Protein AF-A0A0C9ZPN3-F1 (afdb_monomer_lite)

Sequence (115 aa):
YCKWTVANGFMSMLPNDLKWQCTEARSSLGRQLSLEGHLVEKGQVVQYSESSFCEAAILWLIKTDQPIHALQHPAFQKMVEIGSSTRNGIKIPSRGQMWQAIIDIFKTSLLNLCK

Organism: NCBI:txid765257

Secondary structure (DSSP, 8-state):
-HHHHHHTTPPP--HHHHHHHHHHHTTT---PPPGGGT-----------HHHHHHHHHHHHHHHT--GGGGG-HHHHHHHHHHHT-TT---PPPHHHHHHHHHHHHHHHHHHHT-

Foldseek 3Di:
DVVVCVVVVHDDPDPVSVVVVCVVVVVPDPDDPDPVVPDDPQPDDPDDDPVVVVVVVVVVCVVVVHDPCVCVDVVNVVVVVVQVPDPNGDDDDDPVVVVVVVVVVVVVVVVVVVD

Structure (mmCIF, N/CA/C/O backbone):
data_AF-A0A0C9ZPN3-F1
#
_entry.id   AF-A0A0C9ZPN3-F1
#
loop_
_atom_site.group_PDB
_atom_site.id
_atom_site.type_symbol
_atom_site.label_atom_id
_atom_site.label_alt_id
_atom_site.label_comp_id
_atom_site.label_asym_id
_atom_site.label_entity_id
_atom_site.label_seq_id
_atom_site.pdbx_PDB_ins_code
_atom_site.Cartn_x
_atom_site.Cartn_y
_atom_site.Cartn_z
_atom_site.occupancy
_atom_site.B_iso_or_equiv
_atom_site.auth_seq_id
_atom_site.auth_comp_id
_atom_site.auth_asym_id
_atom_site.auth_atom_id
_atom_site.pdbx_PDB_model_num
ATOM 1 N N . TYR A 1 1 ? 56.842 13.968 7.072 1.00 73.38 1 TYR A N 1
ATOM 2 C CA . TYR A 1 1 ? 55.897 13.044 6.421 1.00 73.38 1 TYR A CA 1
ATOM 3 C C . TYR A 1 1 ? 56.609 11.831 5.818 1.00 73.38 1 TYR A C 1
ATOM 5 O O . TYR A 1 1 ? 56.539 10.787 6.442 1.00 73.38 1 TYR A O 1
ATOM 13 N N . CYS A 1 2 ? 57.393 11.941 4.735 1.00 75.62 2 CYS A N 1
ATOM 14 C CA . CYS A 1 2 ? 58.024 10.765 4.093 1.00 75.62 2 CYS A CA 1
ATOM 15 C C . CYS A 1 2 ? 58.958 9.954 5.019 1.00 75.62 2 CYS A C 1
ATOM 17 O O . CYS A 1 2 ? 58.971 8.731 4.989 1.00 75.62 2 CYS A O 1
ATOM 19 N N . LYS A 1 3 ? 59.700 10.621 5.917 1.00 82.50 3 LYS A N 1
ATOM 20 C CA . LYS A 1 3 ? 60.519 9.935 6.938 1.00 82.50 3 LYS A CA 1
ATOM 21 C C . LYS A 1 3 ? 59.677 9.125 7.936 1.00 82.50 3 LYS A C 1
ATOM 23 O O . LYS A 1 3 ? 60.127 8.103 8.432 1.00 82.50 3 LYS A O 1
ATOM 28 N N . TRP A 1 4 ? 58.459 9.583 8.220 1.00 87.38 4 TRP A N 1
ATOM 29 C CA . TRP A 1 4 ? 57.534 8.915 9.133 1.00 87.38 4 TRP A CA 1
ATOM 30 C C . TRP A 1 4 ? 56.859 7.718 8.462 1.00 87.38 4 TRP A C 1
ATOM 32 O O . TRP A 1 4 ? 56.746 6.670 9.085 1.00 87.38 4 TRP A O 1
ATOM 42 N N . THR A 1 5 ? 56.468 7.835 7.189 1.00 85.00 5 THR A N 1
ATOM 43 C CA . THR A 1 5 ? 55.835 6.726 6.459 1.00 85.00 5 THR A CA 1
ATOM 44 C C . THR A 1 5 ? 56.794 5.544 6.323 1.00 85.00 5 THR A C 1
ATOM 46 O O . THR A 1 5 ? 56.415 4.429 6.656 1.00 85.00 5 THR A O 1
ATOM 49 N N . VAL A 1 6 ? 58.068 5.795 5.993 1.00 83.62 6 VAL A N 1
ATOM 50 C CA . VAL A 1 6 ? 59.115 4.755 5.947 1.00 83.62 6 VAL A CA 1
ATOM 51 C C . VAL A 1 6 ? 59.339 4.106 7.314 1.00 83.62 6 VAL A C 1
ATOM 53 O O . VAL A 1 6 ? 59.367 2.883 7.411 1.00 83.62 6 VAL A O 1
ATOM 56 N N . ALA A 1 7 ? 59.440 4.905 8.380 1.00 87.19 7 ALA A N 1
ATOM 57 C CA . ALA A 1 7 ? 59.649 4.388 9.734 1.00 87.19 7 ALA A CA 1
ATOM 58 C C . ALA A 1 7 ? 58.486 3.518 10.244 1.00 87.19 7 ALA A C 1
ATOM 60 O O . ALA A 1 7 ? 58.690 2.678 11.113 1.00 87.19 7 ALA A O 1
ATOM 61 N N . ASN A 1 8 ? 57.279 3.711 9.706 1.00 87.50 8 ASN A N 1
ATOM 62 C CA . ASN A 1 8 ? 56.078 2.985 10.113 1.00 87.50 8 ASN A CA 1
ATOM 63 C C . ASN A 1 8 ? 55.617 1.956 9.061 1.00 87.50 8 ASN A C 1
ATOM 65 O O . ASN A 1 8 ? 54.524 1.413 9.182 1.00 87.50 8 ASN A O 1
ATOM 69 N N . GLY A 1 9 ? 56.416 1.695 8.019 1.00 80.50 9 GLY A N 1
ATOM 70 C CA . GLY A 1 9 ? 56.077 0.731 6.965 1.00 80.50 9 GLY A CA 1
ATOM 71 C C . GLY A 1 9 ? 54.904 1.145 6.067 1.00 80.50 9 GLY A C 1
ATOM 72 O O . GLY A 1 9 ? 54.349 0.311 5.357 1.00 80.50 9 GLY A O 1
ATOM 73 N N . PHE A 1 10 ? 54.516 2.422 6.079 1.00 78.19 10 PHE A N 1
ATOM 74 C CA . PHE A 1 10 ? 53.457 2.949 5.225 1.00 78.19 10 PHE A CA 1
ATOM 75 C C . PHE A 1 10 ? 54.009 3.440 3.887 1.00 78.19 10 PHE A C 1
ATOM 77 O O . PHE A 1 10 ? 55.055 4.087 3.798 1.00 78.19 10 PHE A O 1
ATOM 84 N N . MET A 1 11 ? 53.240 3.186 2.834 1.00 77.38 11 MET A N 1
ATOM 85 C CA . MET A 1 11 ? 53.503 3.675 1.486 1.00 77.38 11 MET A CA 1
ATOM 86 C C . MET A 1 11 ? 53.133 5.162 1.388 1.00 77.38 11 MET A C 1
ATOM 88 O O . MET A 1 11 ? 52.054 5.571 1.820 1.00 77.38 11 MET A O 1
ATOM 92 N N . SER A 1 12 ? 54.033 5.989 0.847 1.00 77.56 12 SER A N 1
ATOM 93 C CA . SER A 1 12 ? 53.771 7.422 0.665 1.00 77.56 12 SER A CA 1
ATOM 94 C C . SER A 1 12 ? 52.706 7.631 -0.413 1.00 77.56 12 SER A C 1
ATOM 96 O O . SER A 1 12 ? 52.920 7.278 -1.569 1.00 77.56 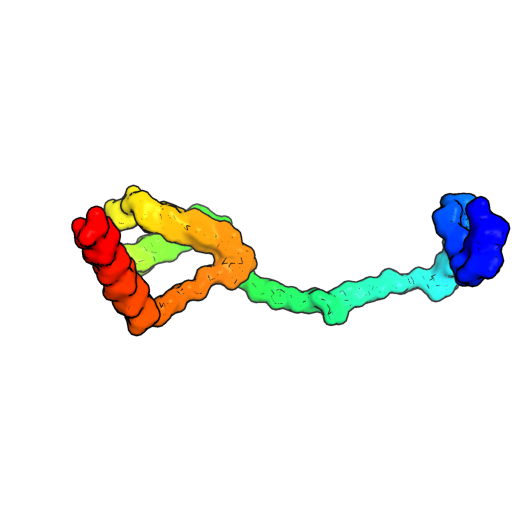12 SER A O 1
ATOM 98 N N . MET A 1 13 ? 51.570 8.229 -0.045 1.00 80.56 13 MET A N 1
ATOM 99 C CA . MET A 1 13 ? 50.490 8.581 -0.980 1.00 80.56 13 MET A CA 1
ATOM 100 C C . MET A 1 13 ? 50.582 10.034 -1.467 1.00 80.56 13 MET A C 1
ATOM 102 O O . MET A 1 13 ? 49.583 10.629 -1.870 1.00 80.56 13 MET A O 1
ATOM 106 N N . LEU A 1 14 ? 51.765 10.651 -1.408 1.00 80.56 14 LEU A N 1
ATOM 107 C CA . LEU A 1 14 ? 51.930 12.000 -1.936 1.00 80.56 14 LEU A CA 1
ATOM 108 C C . LEU A 1 14 ? 51.870 11.988 -3.470 1.00 80.56 14 LEU A C 1
ATOM 110 O O . LEU A 1 14 ? 52.417 11.077 -4.093 1.00 80.56 14 LEU A O 1
ATOM 114 N N . PRO A 1 15 ? 51.280 13.017 -4.107 1.00 71.31 15 PRO A N 1
ATOM 115 C CA . PRO A 1 15 ? 51.091 13.053 -5.558 1.00 71.31 15 PRO A CA 1
ATOM 116 C C . PRO A 1 15 ? 52.378 12.871 -6.375 1.00 71.31 15 PRO A C 1
ATOM 118 O O . PRO A 1 15 ? 52.328 12.339 -7.480 1.00 71.31 15 PRO A O 1
ATOM 121 N N . ASN A 1 16 ? 53.526 13.307 -5.848 1.00 73.31 16 ASN A N 1
ATOM 122 C CA . ASN A 1 16 ? 54.820 13.133 -6.513 1.00 73.31 16 ASN A CA 1
ATOM 123 C C . ASN A 1 16 ? 55.337 11.690 -6.427 1.00 73.31 16 ASN A C 1
ATOM 125 O O . ASN A 1 16 ? 55.877 11.195 -7.412 1.00 73.31 16 ASN A O 1
ATOM 129 N N . ASP A 1 17 ? 55.110 11.003 -5.308 1.00 68.81 17 ASP A N 1
ATOM 130 C CA . ASP A 1 17 ? 55.554 9.619 -5.092 1.00 68.81 17 ASP A CA 1
ATOM 131 C C . ASP A 1 17 ? 54.619 8.625 -5.812 1.00 68.81 17 ASP A C 1
ATOM 133 O O . ASP A 1 17 ? 55.064 7.642 -6.406 1.00 68.81 17 ASP A O 1
ATOM 137 N N . LEU A 1 18 ? 53.321 8.953 -5.870 1.00 67.56 18 LEU A N 1
ATOM 138 C CA . LEU A 1 18 ? 52.299 8.227 -6.631 1.00 67.56 18 LEU A CA 1
ATOM 139 C C . LEU A 1 18 ? 52.561 8.232 -8.141 1.00 67.56 18 LEU A C 1
ATOM 141 O O . LEU A 1 18 ? 52.241 7.251 -8.808 1.00 67.56 18 LEU A O 1
ATOM 145 N N . LYS A 1 19 ? 53.126 9.312 -8.702 1.00 62.03 19 LYS A N 1
ATOM 146 C CA . LYS A 1 19 ? 53.421 9.397 -10.145 1.00 62.03 19 LYS A CA 1
ATOM 147 C C . LYS A 1 19 ? 54.462 8.367 -10.577 1.00 62.03 19 LYS A C 1
ATOM 149 O O . LYS A 1 19 ? 54.230 7.704 -11.582 1.00 62.03 19 LYS A O 1
ATOM 154 N N . TRP A 1 20 ? 55.534 8.197 -9.799 1.00 56.44 20 TRP A N 1
ATOM 155 C CA . TRP A 1 20 ? 56.587 7.207 -10.060 1.00 56.44 20 TRP A CA 1
ATOM 156 C C . TRP A 1 20 ? 56.050 5.773 -10.006 1.00 56.44 20 TRP A C 1
ATOM 158 O O . TRP A 1 20 ? 56.300 4.981 -10.913 1.00 56.44 20 TRP A O 1
ATOM 168 N N . GLN A 1 21 ? 55.210 5.469 -9.016 1.00 58.34 21 GLN A N 1
ATOM 169 C CA . GLN A 1 21 ? 54.602 4.143 -8.873 1.00 58.34 21 GLN A CA 1
ATOM 170 C C . GLN A 1 21 ? 53.473 3.876 -9.876 1.00 58.34 21 GLN A C 1
ATOM 172 O O . GLN A 1 21 ? 53.287 2.738 -10.297 1.00 58.34 21 GLN A O 1
ATOM 177 N N . CYS A 1 22 ? 52.738 4.901 -10.317 1.00 57.12 22 CYS A N 1
ATOM 178 C CA . CYS A 1 22 ? 51.743 4.763 -11.383 1.00 57.12 22 CYS A CA 1
ATOM 179 C C . CYS A 1 22 ? 52.384 4.370 -12.715 1.00 57.12 22 CYS A C 1
ATOM 181 O O . CYS A 1 22 ? 51.795 3.583 -13.447 1.00 57.12 22 CYS A O 1
ATOM 183 N N . THR A 1 23 ? 53.567 4.889 -13.051 1.00 55.47 23 THR A N 1
ATOM 184 C CA . THR A 1 23 ? 54.288 4.482 -14.269 1.00 55.47 23 THR A CA 1
ATOM 185 C C . THR A 1 23 ? 54.721 3.016 -14.236 1.00 55.47 23 THR A C 1
ATOM 187 O O . THR A 1 23 ? 54.658 2.346 -15.263 1.00 55.47 23 THR A O 1
ATOM 190 N N . GLU A 1 24 ? 55.074 2.495 -13.063 1.00 54.66 24 GLU A N 1
ATOM 191 C CA . GLU A 1 24 ? 55.523 1.109 -12.887 1.00 54.66 24 GLU A CA 1
ATOM 192 C C . GLU A 1 24 ? 54.340 0.125 -12.795 1.00 54.66 24 GLU A C 1
ATOM 194 O O . GLU A 1 24 ? 54.318 -0.895 -13.481 1.00 54.66 24 GLU A O 1
ATOM 199 N N . ALA A 1 25 ? 53.283 0.481 -12.055 1.00 52.12 25 ALA A N 1
ATOM 200 C CA . ALA A 1 25 ? 52.076 -0.336 -11.898 1.00 52.12 25 ALA A CA 1
ATOM 201 C C . ALA A 1 25 ? 51.142 -0.324 -13.126 1.00 52.12 25 ALA A C 1
ATOM 203 O O . ALA A 1 25 ? 50.389 -1.278 -13.337 1.00 52.12 25 ALA A O 1
ATOM 204 N N . ARG A 1 26 ? 51.184 0.720 -13.972 1.00 52.41 26 ARG A N 1
ATOM 205 C CA . ARG A 1 26 ? 50.413 0.761 -15.234 1.00 52.41 26 ARG A CA 1
ATOM 206 C C . ARG A 1 26 ? 50.852 -0.303 -16.240 1.00 52.41 26 ARG A C 1
ATOM 208 O O . ARG A 1 26 ? 50.040 -0.674 -17.081 1.00 52.41 26 ARG A O 1
ATOM 215 N N . SER A 1 27 ? 52.076 -0.822 -16.134 1.00 54.06 27 SER A N 1
ATOM 216 C CA . SER A 1 27 ? 52.558 -1.903 -17.004 1.00 54.06 27 SER A CA 1
ATOM 217 C C . SER A 1 27 ? 52.029 -3.288 -16.603 1.00 54.06 27 SER A C 1
ATOM 219 O O . SER A 1 27 ? 52.067 -4.204 -17.419 1.00 54.06 27 SER A O 1
ATOM 221 N N . SER A 1 28 ? 51.495 -3.458 -15.385 1.00 53.81 28 SER A N 1
ATOM 222 C CA . SER A 1 28 ? 51.079 -4.767 -14.854 1.00 53.81 28 SER A CA 1
ATOM 223 C C . SER A 1 28 ? 49.609 -4.873 -14.429 1.00 53.81 28 SER A C 1
ATOM 225 O O . SER A 1 28 ? 49.201 -5.936 -13.968 1.00 53.81 28 SER A O 1
ATOM 227 N N . LEU A 1 29 ? 48.787 -3.825 -14.571 1.00 50.09 29 LEU A N 1
ATOM 228 C CA . LEU A 1 29 ? 47.402 -3.851 -14.074 1.00 50.09 29 LEU A CA 1
ATOM 229 C C . LEU A 1 29 ? 46.378 -3.258 -15.056 1.00 50.09 29 LEU A C 1
ATOM 231 O O . LEU A 1 29 ? 45.636 -2.329 -14.750 1.00 50.09 29 LEU A O 1
ATOM 235 N N . GLY A 1 30 ? 46.288 -3.842 -16.250 1.00 52.62 30 GLY A N 1
ATOM 236 C CA . GLY A 1 30 ? 45.226 -3.569 -17.225 1.00 52.62 30 GLY A CA 1
ATOM 237 C C . GLY A 1 30 ? 43.875 -4.211 -16.881 1.00 52.62 30 GLY A C 1
ATOM 238 O O . GLY A 1 30 ? 43.201 -4.715 -17.774 1.00 52.62 30 GLY A O 1
ATOM 239 N N . ARG A 1 31 ? 43.477 -4.270 -15.604 1.00 58.12 31 ARG A N 1
ATOM 240 C CA . ARG A 1 31 ? 42.181 -4.847 -15.227 1.00 58.12 31 ARG A CA 1
ATOM 241 C C . ARG A 1 31 ? 41.640 -4.203 -13.957 1.00 58.12 31 ARG A C 1
ATOM 243 O O . ARG A 1 31 ? 42.060 -4.520 -12.849 1.00 58.12 31 ARG A O 1
ATOM 250 N N . GLN A 1 32 ? 40.688 -3.293 -14.134 1.00 61.78 32 GLN A N 1
ATOM 251 C CA . GLN A 1 32 ? 39.824 -2.835 -13.053 1.00 61.78 32 GLN A CA 1
ATOM 252 C C . GLN A 1 32 ? 39.147 -4.069 -12.428 1.00 61.78 32 GLN A C 1
ATOM 254 O O . GLN A 1 32 ? 38.673 -4.947 -13.156 1.00 61.78 32 GLN A O 1
ATOM 259 N N . LEU A 1 33 ? 39.148 -4.181 -11.096 1.00 60.59 33 LEU A N 1
ATOM 260 C CA . LEU A 1 33 ? 38.453 -5.269 -10.407 1.00 60.59 33 LEU A CA 1
ATOM 261 C C . LEU A 1 33 ? 36.959 -5.172 -10.738 1.00 60.59 33 LEU A C 1
ATOM 263 O O . LEU A 1 33 ? 36.334 -4.131 -10.542 1.00 60.59 33 LEU A O 1
ATOM 267 N N . SER A 1 34 ? 36.423 -6.246 -11.313 1.00 63.91 34 SER A N 1
ATOM 268 C CA . SER A 1 34 ? 35.026 -6.324 -11.724 1.00 63.91 34 SER A CA 1
ATOM 269 C C . SER A 1 34 ? 34.128 -6.276 -10.487 1.00 63.91 34 SER A C 1
ATOM 271 O O . SER A 1 34 ? 34.308 -7.051 -9.549 1.00 63.91 34 SER A O 1
ATOM 273 N N . LEU A 1 35 ? 33.164 -5.355 -10.495 1.00 66.75 35 LEU A N 1
ATOM 274 C CA . LEU A 1 35 ? 32.176 -5.171 -9.428 1.00 66.75 35 LEU A CA 1
ATOM 275 C C . LEU A 1 35 ? 31.114 -6.286 -9.382 1.00 66.75 35 LEU A C 1
ATOM 277 O O . LEU A 1 35 ? 30.244 -6.258 -8.514 1.00 66.75 35 LEU A O 1
ATOM 281 N N . GLU A 1 36 ? 31.202 -7.280 -10.269 1.00 62.25 36 GLU A N 1
ATOM 282 C CA . GLU A 1 36 ? 30.162 -8.297 -10.457 1.00 62.25 36 GLU A CA 1
ATOM 283 C C . GLU A 1 36 ? 29.968 -9.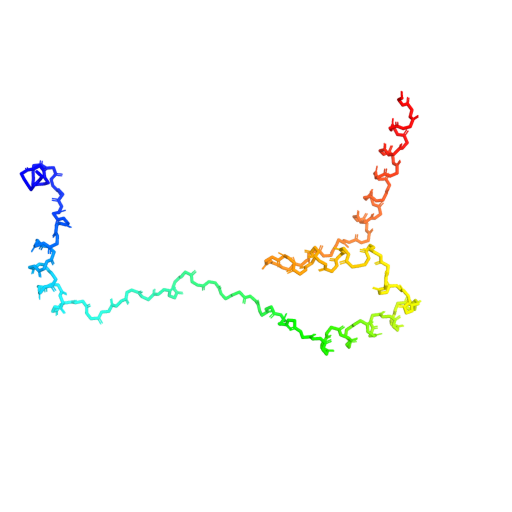245 -9.269 1.00 62.25 36 GLU A C 1
ATOM 285 O O . GLU A 1 36 ? 28.917 -9.857 -9.135 1.00 62.25 36 GLU A O 1
ATOM 290 N N . GLY A 1 37 ? 30.928 -9.332 -8.343 1.00 65.38 37 GLY A N 1
ATOM 291 C CA . GLY A 1 37 ? 30.766 -10.136 -7.124 1.00 65.38 37 GLY A CA 1
ATOM 292 C C . GLY A 1 37 ? 29.846 -9.517 -6.061 1.00 65.38 37 GLY A C 1
ATOM 293 O O . GLY A 1 37 ? 29.455 -10.206 -5.122 1.00 65.38 37 GLY A O 1
ATOM 294 N N . HIS A 1 38 ? 29.515 -8.224 -6.177 1.00 62.91 38 HIS A N 1
ATOM 295 C CA . HIS A 1 38 ? 28.775 -7.469 -5.154 1.00 62.91 38 HIS A CA 1
ATOM 296 C C . HIS A 1 38 ? 27.454 -6.865 -5.648 1.00 62.91 38 HIS A C 1
ATOM 298 O O . HIS A 1 38 ? 26.726 -6.259 -4.857 1.00 62.91 38 HIS A O 1
ATOM 304 N N . LEU A 1 39 ? 27.127 -7.014 -6.932 1.00 68.56 39 LEU A N 1
ATOM 305 C CA . LEU A 1 39 ? 25.869 -6.537 -7.493 1.00 68.56 39 LEU A CA 1
ATOM 306 C C . LEU A 1 39 ? 24.802 -7.623 -7.335 1.00 68.56 39 LEU A C 1
ATOM 308 O O . LEU A 1 39 ? 24.802 -8.631 -8.029 1.00 68.56 39 LEU A O 1
ATOM 312 N N . VAL A 1 40 ? 23.877 -7.414 -6.399 1.00 73.06 40 VAL A N 1
ATOM 313 C CA . VAL A 1 40 ? 22.628 -8.181 -6.363 1.00 73.06 40 VAL A CA 1
ATOM 314 C C . VAL A 1 40 ? 21.675 -7.531 -7.358 1.00 73.06 40 VAL A C 1
ATOM 316 O O . VAL A 1 40 ? 21.379 -6.340 -7.224 1.00 73.06 40 VAL A O 1
ATOM 319 N N . GLU A 1 41 ? 21.185 -8.296 -8.335 1.00 64.44 41 GLU A N 1
ATOM 320 C CA . GLU A 1 41 ? 20.117 -7.843 -9.227 1.00 64.44 41 GLU A CA 1
ATOM 321 C C . GLU A 1 41 ? 18.923 -7.381 -8.388 1.00 64.44 41 GLU A C 1
ATOM 323 O O . GLU A 1 41 ? 18.257 -8.156 -7.695 1.00 64.44 41 GLU A O 1
ATOM 328 N N . LYS A 1 42 ? 18.664 -6.074 -8.404 1.00 63.78 42 LYS A N 1
ATOM 329 C CA . LYS A 1 42 ? 17.485 -5.522 -7.755 1.00 63.78 42 LYS A CA 1
ATOM 330 C C . LYS A 1 42 ? 16.301 -5.828 -8.667 1.00 63.78 42 LYS A C 1
ATOM 332 O O . LYS A 1 42 ? 16.297 -5.389 -9.814 1.00 63.78 42 LYS A O 1
ATOM 337 N N . GLY A 1 43 ? 15.323 -6.583 -8.159 1.00 60.31 43 GLY A N 1
ATOM 338 C CA . GLY A 1 43 ? 14.117 -6.942 -8.909 1.00 60.31 43 GLY A CA 1
ATOM 339 C C . GLY A 1 43 ? 13.508 -5.727 -9.614 1.00 60.31 43 GLY A C 1
ATOM 340 O O . GLY A 1 43 ? 13.514 -4.624 -9.059 1.00 60.31 43 GLY A O 1
ATOM 341 N N . GLN A 1 44 ? 13.031 -5.935 -10.844 1.00 59.19 44 GLN A N 1
ATOM 342 C CA . GLN A 1 44 ? 12.445 -4.901 -11.695 1.00 59.19 44 GLN A CA 1
ATOM 343 C C . GLN A 1 44 ? 11.402 -4.092 -10.914 1.00 59.19 44 GLN A C 1
ATOM 345 O O . GLN A 1 44 ? 10.309 -4.568 -10.608 1.00 59.19 44 GLN A O 1
ATOM 350 N N . VAL A 1 45 ? 11.751 -2.852 -10.577 1.00 62.91 45 VAL A N 1
ATOM 351 C CA . VAL A 1 45 ? 10.785 -1.875 -10.085 1.00 62.91 45 VAL A CA 1
ATOM 352 C C . VAL A 1 45 ? 10.021 -1.411 -11.315 1.00 62.91 45 VAL A C 1
ATOM 354 O O . VAL A 1 45 ? 10.622 -0.828 -12.218 1.00 62.91 45 VAL A O 1
ATOM 357 N N . VAL A 1 46 ? 8.720 -1.700 -11.377 1.00 68.38 46 VAL A N 1
ATOM 358 C CA . VAL A 1 46 ? 7.849 -1.136 -12.414 1.00 68.38 46 VAL A CA 1
ATOM 359 C C . VAL A 1 46 ? 7.995 0.379 -12.341 1.00 68.38 46 VAL A C 1
ATOM 361 O O . VAL A 1 46 ? 7.685 0.988 -11.317 1.00 68.38 46 VAL A O 1
ATOM 364 N N . GLN A 1 47 ? 8.541 0.978 -13.399 1.00 77.06 47 GLN A N 1
ATOM 365 C CA . GLN A 1 47 ? 8.674 2.425 -13.469 1.00 77.06 47 GLN A CA 1
ATOM 366 C C . GLN A 1 47 ? 7.279 3.044 -13.494 1.00 77.06 47 GLN A C 1
ATOM 368 O O . GLN A 1 47 ? 6.386 2.579 -14.205 1.00 77.06 47 GLN A O 1
ATOM 373 N N . TYR A 1 48 ? 7.089 4.080 -12.683 1.00 82.31 48 TYR A N 1
ATOM 374 C CA . TYR A 1 48 ? 5.843 4.826 -12.671 1.00 82.31 48 TYR A CA 1
ATOM 375 C C . TYR A 1 48 ? 5.623 5.493 -14.033 1.00 82.31 48 TYR A C 1
ATOM 377 O O . TYR A 1 48 ? 6.508 6.175 -14.549 1.00 82.31 48 TYR A O 1
ATOM 385 N N . SER A 1 49 ? 4.424 5.326 -14.580 1.00 88.44 49 SER A N 1
ATOM 386 C CA . SER A 1 49 ? 3.906 6.137 -15.676 1.00 88.44 49 SER A CA 1
ATOM 387 C C . SER A 1 49 ? 2.452 6.479 -15.369 1.00 88.44 49 SER A C 1
ATOM 389 O O . SER A 1 49 ? 1.749 5.678 -14.750 1.00 88.44 49 SER A O 1
ATOM 391 N N . GLU A 1 50 ? 1.991 7.656 -15.787 1.00 90.69 50 GLU A N 1
ATOM 392 C CA . GLU A 1 50 ? 0.604 8.071 -15.542 1.00 90.69 50 GLU A CA 1
ATOM 393 C C . GLU A 1 50 ? -0.397 7.097 -16.176 1.00 90.69 50 GLU A C 1
ATOM 395 O O . GLU A 1 50 ? -1.395 6.744 -15.554 1.00 90.69 50 GLU A O 1
ATOM 400 N N . SER A 1 51 ? -0.100 6.589 -17.377 1.00 92.00 51 SER A N 1
ATOM 401 C CA . SER A 1 51 ? -0.949 5.618 -18.073 1.00 92.00 51 SER A CA 1
ATOM 402 C C . SER A 1 51 ? -1.038 4.284 -17.330 1.00 92.00 51 SER A C 1
ATOM 404 O O . SER A 1 51 ? -2.145 3.795 -17.108 1.00 92.00 51 SER A O 1
ATOM 406 N N . SER A 1 52 ? 0.095 3.724 -16.888 1.00 90.88 52 SER A N 1
ATOM 407 C CA . SER A 1 52 ? 0.104 2.457 -16.141 1.00 90.88 52 SER A CA 1
ATOM 408 C C . SER A 1 52 ? -0.578 2.579 -14.779 1.00 90.88 52 SER A C 1
ATOM 410 O O . SER A 1 52 ? -1.267 1.654 -14.348 1.00 90.88 52 SER A O 1
ATOM 41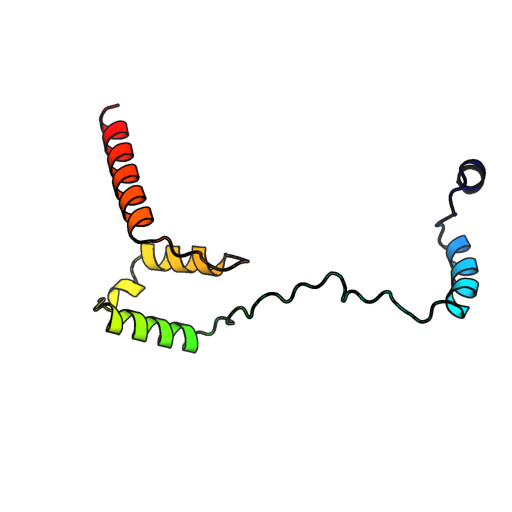2 N N . PHE A 1 53 ? -0.436 3.727 -14.110 1.00 91.00 53 PHE A N 1
ATOM 413 C CA . PHE A 1 53 ? -1.141 3.996 -12.861 1.00 91.00 53 PHE A CA 1
ATOM 414 C C . PHE A 1 53 ? -2.654 4.108 -13.075 1.00 91.00 53 PHE A C 1
ATOM 416 O O . PHE A 1 53 ? -3.417 3.474 -12.349 1.00 91.00 53 PHE A O 1
ATOM 423 N N . CYS A 1 54 ? -3.092 4.865 -14.086 1.00 94.00 54 CYS A N 1
ATOM 424 C CA . CYS A 1 54 ? -4.507 5.010 -14.423 1.00 94.00 54 CYS A CA 1
ATOM 425 C C . CYS A 1 54 ? -5.160 3.663 -14.753 1.00 94.00 54 CYS A C 1
ATOM 427 O O . CYS A 1 54 ? -6.232 3.362 -14.231 1.00 94.00 54 CYS A O 1
ATOM 429 N N . GLU A 1 55 ? -4.510 2.824 -15.561 1.00 95.06 55 GLU A N 1
ATOM 430 C CA . GLU A 1 55 ? -5.021 1.493 -15.901 1.00 95.06 55 GLU A CA 1
ATOM 431 C C . GLU A 1 55 ? -5.154 0.600 -14.657 1.00 95.06 55 GLU A C 1
ATOM 433 O O . GLU A 1 55 ? -6.212 0.011 -14.415 1.00 95.06 55 GLU A O 1
ATOM 438 N N . ALA A 1 56 ? -4.116 0.553 -13.816 1.00 93.50 56 ALA A N 1
ATOM 439 C CA . ALA A 1 56 ? -4.143 -0.202 -12.568 1.00 93.50 56 ALA A CA 1
ATOM 440 C C . ALA A 1 56 ? -5.233 0.300 -11.604 1.00 93.50 56 ALA A C 1
ATOM 442 O O . ALA A 1 56 ? -5.922 -0.512 -10.980 1.00 93.50 56 ALA A O 1
ATOM 443 N N . ALA A 1 57 ? -5.424 1.618 -11.504 1.00 94.38 57 ALA A N 1
ATOM 444 C CA . ALA A 1 57 ? -6.459 2.225 -10.675 1.00 94.38 57 ALA A CA 1
ATOM 445 C C . ALA A 1 57 ? -7.869 1.874 -11.174 1.00 94.38 57 ALA A C 1
ATOM 447 O O . ALA A 1 57 ? -8.711 1.476 -10.372 1.00 94.38 57 ALA A O 1
ATOM 448 N N . ILE A 1 58 ? -8.118 1.941 -12.488 1.00 95.50 58 ILE A N 1
ATOM 449 C CA . ILE A 1 58 ? -9.402 1.550 -13.092 1.00 95.50 58 ILE A CA 1
ATOM 450 C C . ILE A 1 58 ? -9.706 0.077 -12.799 1.00 95.50 58 ILE A C 1
ATOM 452 O O . ILE A 1 58 ? -10.800 -0.254 -12.337 1.00 95.50 58 ILE A O 1
ATOM 456 N N . LEU A 1 59 ? -8.733 -0.814 -13.014 1.00 96.69 59 LEU A N 1
ATOM 457 C CA . LEU A 1 59 ? -8.895 -2.242 -12.734 1.00 96.69 59 LEU A CA 1
ATOM 458 C C . LEU A 1 59 ? -9.174 -2.510 -11.254 1.00 96.69 59 LEU A C 1
ATOM 460 O O . LEU A 1 59 ? -9.998 -3.368 -10.932 1.00 96.69 59 LEU A O 1
ATOM 464 N N . TRP A 1 60 ? -8.497 -1.792 -10.357 1.00 95.81 60 TRP A N 1
ATOM 465 C CA . TRP A 1 60 ? -8.736 -1.891 -8.924 1.00 95.81 60 TRP A CA 1
ATOM 466 C C . TRP A 1 60 ? -10.160 -1.456 -8.561 1.00 95.81 60 TRP A C 1
ATOM 468 O O . TRP A 1 60 ? -10.849 -2.222 -7.885 1.00 95.81 60 TRP A O 1
ATOM 478 N N . LEU A 1 61 ? -10.633 -0.311 -9.072 1.00 96.75 61 LEU A N 1
ATOM 479 C CA . LEU A 1 61 ? -11.996 0.183 -8.838 1.00 96.75 61 LEU A CA 1
ATOM 480 C C . LEU A 1 61 ? -13.054 -0.842 -9.272 1.00 96.75 61 LEU A C 1
ATOM 482 O O . LEU A 1 61 ? -13.926 -1.183 -8.479 1.00 96.75 61 LEU A O 1
ATOM 486 N N . ILE A 1 62 ? -12.932 -1.394 -10.486 1.00 96.12 62 ILE A N 1
ATOM 487 C CA . ILE A 1 62 ? -13.885 -2.381 -11.024 1.00 96.12 62 ILE A CA 1
ATOM 488 C C . ILE A 1 62 ? -13.873 -3.671 -10.197 1.00 96.12 62 ILE A C 1
ATOM 490 O O . ILE A 1 62 ? -14.923 -4.192 -9.836 1.00 96.12 62 ILE A O 1
ATOM 494 N N . LYS A 1 63 ? -12.688 -4.208 -9.876 1.00 97.19 63 LYS A N 1
ATOM 495 C CA . LYS A 1 63 ? -12.572 -5.491 -9.158 1.00 97.19 63 LYS A CA 1
ATOM 496 C C . LYS A 1 63 ? -13.048 -5.435 -7.710 1.00 97.19 63 LYS A C 1
ATOM 498 O O . LYS A 1 63 ? -13.360 -6.478 -7.143 1.00 97.19 63 LYS A O 1
ATOM 503 N N . THR A 1 64 ? -13.026 -4.254 -7.103 1.00 95.69 64 THR A N 1
ATOM 504 C CA . THR A 1 64 ? -13.360 -4.061 -5.685 1.00 95.69 64 THR A CA 1
ATOM 505 C C . THR A 1 64 ? -14.660 -3.292 -5.472 1.00 95.69 64 THR A C 1
ATOM 507 O O . THR A 1 64 ? -14.985 -2.988 -4.324 1.00 95.69 64 THR A O 1
ATOM 510 N N . ASP A 1 65 ? -15.382 -3.012 -6.562 1.00 96.00 65 ASP A N 1
ATOM 511 C CA . ASP A 1 65 ? -16.628 -2.241 -6.596 1.00 96.00 65 ASP A CA 1
ATOM 512 C C . ASP A 1 65 ? -16.521 -0.921 -5.815 1.00 96.00 65 ASP A C 1
ATOM 514 O O . ASP A 1 65 ? -17.367 -0.558 -4.998 1.00 96.00 65 ASP A O 1
ATOM 518 N N . GLN A 1 66 ? -15.399 -0.222 -6.006 1.00 94.62 66 GLN A N 1
ATOM 519 C CA . GLN A 1 66 ? -15.128 1.032 -5.313 1.00 94.62 66 GLN A CA 1
ATOM 520 C C . GLN A 1 66 ? -15.647 2.212 -6.133 1.00 94.62 66 GLN A C 1
ATOM 522 O O . GLN A 1 66 ? -15.511 2.240 -7.360 1.00 94.62 66 GLN A O 1
ATOM 527 N N . PRO A 1 67 ? -16.194 3.240 -5.474 1.00 95.38 67 PRO A N 1
ATOM 528 C CA . PRO A 1 67 ? -16.639 4.430 -6.170 1.00 95.38 67 PRO A CA 1
ATOM 529 C C . PRO A 1 67 ? -15.442 5.239 -6.688 1.00 95.38 67 PRO A C 1
ATOM 531 O O . PRO A 1 67 ? -14.384 5.288 -6.063 1.00 95.38 67 PRO A O 1
ATOM 534 N N . ILE A 1 68 ? -15.628 5.967 -7.793 1.00 92.94 68 ILE A N 1
ATOM 535 C CA . ILE A 1 68 ? -14.566 6.781 -8.424 1.00 92.94 68 ILE A CA 1
ATOM 536 C C . ILE A 1 68 ? -13.974 7.811 -7.443 1.00 92.94 68 ILE A C 1
ATOM 538 O O . ILE A 1 68 ? -12.777 8.099 -7.479 1.00 92.94 68 ILE A O 1
ATOM 542 N N . HIS A 1 69 ? -14.786 8.323 -6.511 1.00 94.31 69 HIS A N 1
ATOM 543 C CA . HIS A 1 69 ? -14.330 9.275 -5.495 1.00 94.31 69 HIS A CA 1
ATOM 544 C C . HIS A 1 69 ? -13.302 8.684 -4.513 1.00 94.31 69 HIS A C 1
ATOM 546 O O . HIS A 1 69 ? -12.627 9.446 -3.824 1.00 94.31 69 HIS A O 1
ATOM 552 N N . ALA A 1 70 ? -13.131 7.357 -4.453 1.00 93.56 70 ALA A N 1
ATOM 553 C CA . ALA A 1 70 ? -12.120 6.720 -3.611 1.00 93.56 70 ALA A CA 1
ATOM 554 C C . ALA A 1 70 ? -10.697 7.207 -3.945 1.00 93.56 70 ALA A C 1
ATOM 556 O O . ALA A 1 70 ? -9.879 7.363 -3.040 1.00 93.56 70 ALA A O 1
ATOM 557 N N . LEU A 1 71 ? -10.420 7.538 -5.214 1.00 92.81 71 LEU A N 1
ATOM 558 C CA . LEU A 1 71 ? -9.126 8.083 -5.649 1.00 92.81 71 LEU A CA 1
ATOM 559 C C . LEU A 1 71 ? -8.862 9.508 -5.131 1.00 92.81 71 LEU A C 1
ATOM 561 O O . LEU A 1 71 ? -7.711 9.926 -5.015 1.00 92.81 71 LEU A O 1
ATOM 565 N N . GLN A 1 72 ? -9.919 10.258 -4.810 1.00 94.19 72 GLN A N 1
ATOM 566 C CA . GLN A 1 72 ? -9.828 11.614 -4.259 1.00 94.19 72 GLN A CA 1
ATOM 567 C C . GLN A 1 72 ? -9.704 11.612 -2.7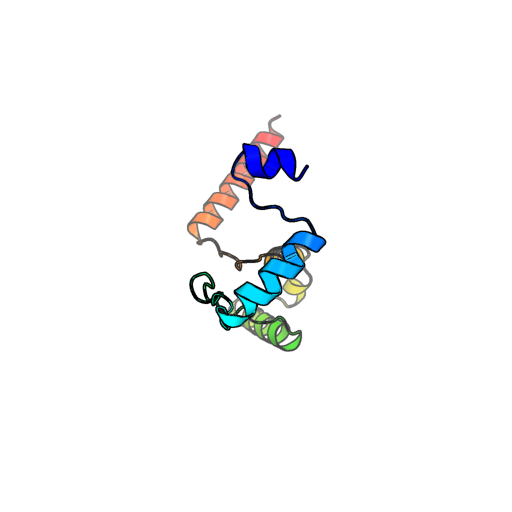32 1.00 94.19 72 GLN A C 1
ATOM 569 O O . GLN A 1 72 ? -9.433 12.651 -2.131 1.00 94.19 72 GLN A O 1
ATOM 574 N N . HIS A 1 73 ? -9.907 10.462 -2.087 1.00 96.06 73 HIS A N 1
ATOM 575 C CA . HIS A 1 73 ? -9.880 10.381 -0.639 1.00 96.06 73 HIS A CA 1
ATOM 576 C C . HIS A 1 73 ? -8.450 10.626 -0.113 1.00 96.06 73 HIS A C 1
ATOM 578 O O . HIS A 1 73 ? -7.519 9.927 -0.528 1.00 96.06 73 HIS A O 1
ATOM 584 N N . PRO A 1 74 ? -8.245 11.540 0.857 1.00 95.88 74 PRO A N 1
ATOM 585 C CA . PRO A 1 74 ? -6.905 11.877 1.348 1.00 95.88 74 PRO A CA 1
ATOM 586 C C . PRO A 1 74 ? -6.114 10.674 1.880 1.00 95.88 74 PRO A C 1
ATOM 588 O O . PRO A 1 74 ? -4.898 10.600 1.727 1.00 95.88 74 PRO A O 1
ATOM 591 N N . ALA A 1 75 ? -6.796 9.691 2.480 1.00 94.50 75 ALA A N 1
ATOM 592 C CA . ALA A 1 75 ? -6.132 8.474 2.955 1.00 94.50 75 ALA A CA 1
ATOM 593 C C . ALA A 1 75 ? -5.565 7.621 1.807 1.00 94.50 75 ALA A C 1
ATOM 595 O O . ALA A 1 75 ? -4.497 7.035 1.967 1.00 94.50 75 ALA A O 1
ATOM 596 N N . PHE A 1 76 ? -6.243 7.580 0.654 1.00 93.50 76 PHE A N 1
ATOM 597 C CA . PHE A 1 76 ? -5.746 6.869 -0.522 1.00 93.50 76 PHE A CA 1
ATOM 598 C C . PHE A 1 76 ? -4.490 7.555 -1.071 1.00 93.50 76 PHE A C 1
ATOM 600 O O . PHE A 1 76 ? -3.470 6.896 -1.258 1.00 93.50 76 PHE A O 1
ATOM 607 N N . GLN A 1 77 ? -4.519 8.884 -1.225 1.00 94.25 77 GLN A N 1
ATOM 608 C CA . GLN A 1 77 ? -3.355 9.666 -1.664 1.00 94.25 77 GLN A CA 1
ATOM 609 C C . GLN A 1 77 ? -2.153 9.451 -0.737 1.00 94.25 77 GLN A C 1
ATOM 611 O O . GLN A 1 77 ? -1.067 9.103 -1.197 1.00 94.25 77 GLN A O 1
ATOM 616 N N .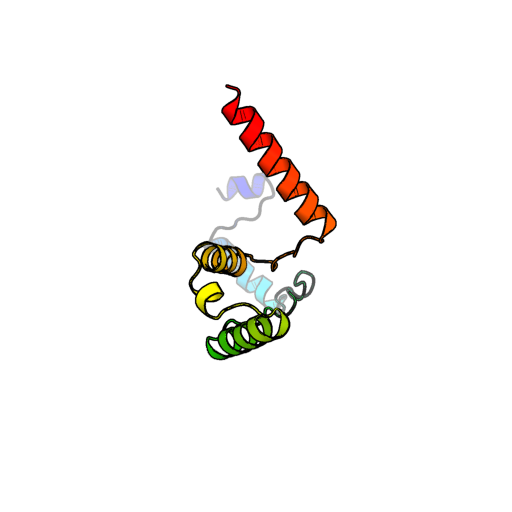 LYS A 1 78 ? -2.378 9.515 0.580 1.00 95.12 78 LYS A N 1
ATOM 617 C CA . LYS A 1 78 ? -1.344 9.247 1.585 1.00 95.12 78 LYS A CA 1
ATOM 618 C C . LYS A 1 78 ? -0.759 7.835 1.470 1.00 95.12 78 LYS A C 1
ATOM 620 O O . LYS A 1 78 ? 0.445 7.656 1.633 1.00 95.12 78 LYS A O 1
ATOM 625 N N . MET A 1 79 ? -1.580 6.818 1.194 1.00 93.38 79 MET A N 1
ATOM 626 C CA . MET A 1 79 ? -1.085 5.454 0.968 1.00 93.38 79 MET A CA 1
ATOM 627 C C . MET A 1 79 ? -0.190 5.365 -0.273 1.00 93.38 79 MET A C 1
ATOM 629 O O . MET A 1 79 ? 0.848 4.704 -0.218 1.00 93.38 79 MET A O 1
ATOM 633 N N . VAL A 1 80 ? -0.564 6.036 -1.366 1.00 91.94 80 VAL A N 1
ATOM 634 C CA . VAL A 1 80 ? 0.232 6.076 -2.603 1.00 91.94 80 VAL A CA 1
ATOM 635 C C . VAL A 1 80 ? 1.567 6.784 -2.374 1.00 91.94 80 VAL A C 1
ATOM 637 O O . VAL A 1 80 ? 2.598 6.256 -2.779 1.00 91.94 80 VAL A O 1
ATOM 640 N N . GLU A 1 81 ? 1.576 7.920 -1.673 1.00 92.06 81 GLU A N 1
ATOM 641 C CA . GLU A 1 81 ? 2.797 8.659 -1.312 1.00 92.06 81 GLU A CA 1
ATOM 642 C C . GLU A 1 81 ? 3.751 7.832 -0.442 1.00 92.06 81 GLU A C 1
ATOM 644 O O . GLU A 1 81 ? 4.952 7.759 -0.707 1.00 92.06 81 GLU A O 1
ATOM 649 N N . ILE A 1 82 ? 3.220 7.164 0.590 1.00 90.00 82 ILE A N 1
ATOM 650 C CA . ILE A 1 82 ? 4.013 6.253 1.426 1.00 90.00 82 ILE A CA 1
ATOM 651 C C . ILE A 1 82 ? 4.601 5.145 0.554 1.00 90.00 82 ILE A C 1
ATOM 653 O O . ILE A 1 82 ? 5.779 4.816 0.679 1.00 90.00 82 ILE A O 1
ATOM 657 N N . GLY A 1 83 ? 3.787 4.593 -0.343 1.00 89.25 83 GLY A N 1
ATOM 658 C CA . GLY A 1 83 ? 4.165 3.513 -1.234 1.00 89.25 83 GLY A CA 1
ATOM 659 C C . GLY A 1 83 ? 5.270 3.872 -2.221 1.00 89.25 83 GLY A C 1
ATOM 660 O O . GLY A 1 83 ? 6.243 3.124 -2.350 1.00 89.25 83 GLY A O 1
ATOM 661 N N . SER A 1 84 ? 5.144 5.024 -2.879 1.00 86.62 84 SER A N 1
ATOM 662 C CA . SER A 1 84 ? 6.097 5.513 -3.879 1.00 86.62 84 SER A CA 1
ATOM 663 C C . SER A 1 84 ? 7.452 5.879 -3.268 1.00 86.62 84 SER A C 1
ATOM 665 O O . SER A 1 84 ? 8.481 5.735 -3.924 1.00 86.62 84 SER A O 1
ATOM 667 N N . SER A 1 85 ? 7.472 6.265 -1.990 1.00 84.75 85 SER A N 1
ATOM 668 C CA . SER A 1 85 ? 8.697 6.537 -1.230 1.00 84.75 85 SER A CA 1
ATOM 669 C C . SER A 1 85 ? 9.467 5.263 -0.825 1.00 84.75 85 SER A C 1
ATOM 671 O O . SER A 1 85 ? 10.638 5.319 -0.435 1.00 84.75 85 SER A O 1
ATOM 673 N N . THR A 1 86 ? 8.860 4.072 -0.923 1.00 84.44 86 THR A N 1
ATOM 674 C CA . THR A 1 86 ? 9.524 2.835 -0.485 1.00 84.44 86 THR A CA 1
ATOM 675 C C . THR A 1 86 ? 10.595 2.359 -1.474 1.00 84.44 86 THR A C 1
ATOM 677 O O . THR A 1 86 ? 10.332 2.036 -2.628 1.00 84.44 86 THR A O 1
ATOM 680 N N . ARG A 1 87 ? 11.843 2.211 -1.003 1.00 77.38 87 ARG A N 1
ATOM 681 C CA . ARG A 1 87 ? 12.962 1.718 -1.836 1.00 77.38 87 ARG A CA 1
ATOM 682 C C . ARG A 1 87 ? 12.836 0.239 -2.226 1.00 77.38 87 ARG A C 1
ATOM 684 O O . ARG A 1 87 ? 13.434 -0.173 -3.223 1.00 77.38 87 ARG A O 1
ATOM 691 N N . ASN A 1 88 ? 12.114 -0.544 -1.425 1.00 78.44 88 ASN A N 1
ATOM 692 C CA . ASN A 1 88 ? 12.057 -2.009 -1.498 1.00 78.44 88 ASN A CA 1
ATOM 693 C C . ASN A 1 88 ? 10.632 -2.531 -1.763 1.00 78.44 88 ASN A C 1
ATOM 695 O O . ASN A 1 88 ? 10.348 -3.696 -1.490 1.00 78.44 88 ASN A O 1
ATOM 699 N N . GLY A 1 89 ? 9.745 -1.668 -2.272 1.00 77.19 89 GLY A N 1
ATOM 700 C CA . GLY A 1 89 ? 8.331 -1.978 -2.452 1.00 77.19 89 GLY A CA 1
ATOM 701 C C . GLY A 1 89 ? 7.555 -2.060 -1.135 1.00 77.19 89 GLY A C 1
ATOM 702 O O . GLY A 1 89 ? 8.104 -1.941 -0.035 1.00 77.19 89 GLY A O 1
ATOM 703 N N . ILE A 1 90 ? 6.245 -2.271 -1.261 1.00 84.62 90 ILE A N 1
ATOM 704 C CA . ILE A 1 90 ? 5.303 -2.288 -0.140 1.00 84.62 90 ILE A CA 1
ATOM 705 C C . ILE A 1 90 ? 4.980 -3.735 0.223 1.00 84.62 90 ILE A C 1
ATOM 707 O O . ILE A 1 90 ? 4.578 -4.526 -0.629 1.00 84.62 90 ILE A O 1
ATOM 711 N N . LYS A 1 91 ? 5.094 -4.078 1.508 1.00 88.38 91 LYS A N 1
ATOM 712 C CA . LYS A 1 91 ? 4.565 -5.340 2.036 1.00 88.38 91 LYS A CA 1
ATOM 713 C C . LYS A 1 91 ? 3.106 -5.136 2.425 1.00 88.38 91 LYS A C 1
ATOM 715 O O . LYS A 1 91 ? 2.825 -4.462 3.413 1.00 88.38 91 LYS A O 1
ATOM 720 N N . ILE A 1 92 ? 2.190 -5.709 1.650 1.00 89.62 92 ILE A N 1
ATOM 721 C CA . ILE A 1 92 ? 0.759 -5.669 1.964 1.00 89.62 92 ILE A CA 1
ATOM 722 C C . ILE A 1 92 ? 0.503 -6.631 3.137 1.00 89.62 92 ILE A C 1
ATOM 724 O O . ILE A 1 92 ? 0.823 -7.817 3.021 1.00 89.62 92 ILE A O 1
ATOM 728 N N . PRO A 1 93 ? -0.026 -6.153 4.277 1.00 92.00 93 PRO A N 1
ATOM 729 C CA . PRO A 1 93 ? -0.295 -7.006 5.427 1.00 92.00 93 PRO A CA 1
ATOM 730 C C . PRO A 1 93 ? -1.428 -7.991 5.125 1.00 92.00 93 PRO A C 1
ATOM 732 O O . PRO A 1 93 ? -2.349 -7.711 4.358 1.00 92.00 93 PRO A O 1
ATOM 735 N N . SER A 1 94 ? -1.379 -9.155 5.770 1.00 95.38 94 SER A N 1
ATOM 736 C CA . SER A 1 94 ? -2.455 -10.140 5.672 1.00 95.38 94 SER A CA 1
ATOM 737 C C . SER A 1 94 ? -3.741 -9.638 6.336 1.00 95.38 94 SER A C 1
ATOM 739 O O . SER A 1 94 ? -3.716 -8.791 7.232 1.00 95.38 94 SER A O 1
ATOM 741 N N . ARG A 1 95 ? -4.883 -10.227 5.958 1.00 95.00 95 ARG A N 1
ATOM 742 C CA . ARG A 1 95 ? -6.193 -9.904 6.543 1.00 95.00 95 ARG A CA 1
ATOM 743 C C . ARG A 1 95 ? -6.182 -9.979 8.076 1.00 95.00 95 ARG A C 1
ATOM 745 O O . ARG A 1 95 ? -6.710 -9.086 8.724 1.00 95.00 95 ARG A O 1
ATOM 752 N N . GLY A 1 96 ? -5.573 -11.019 8.651 1.00 96.00 96 GLY A N 1
ATOM 753 C CA . GLY A 1 96 ? -5.495 -11.193 10.108 1.00 96.00 96 GLY A CA 1
ATOM 754 C C . GLY A 1 96 ? -4.661 -10.108 10.795 1.00 96.00 96 GLY A C 1
ATOM 755 O O . GLY A 1 96 ? -5.089 -9.553 11.801 1.00 96.00 96 GLY A O 1
ATOM 756 N N . GLN A 1 97 ? -3.514 -9.749 10.208 1.00 95.06 97 GLN A N 1
ATOM 757 C CA . GLN A 1 97 ? -2.674 -8.656 10.712 1.00 95.06 97 GLN A CA 1
ATOM 758 C C . GLN A 1 97 ? -3.400 -7.311 10.647 1.00 95.06 97 GLN A C 1
ATOM 760 O O . GLN A 1 97 ? -3.337 -6.539 11.599 1.00 95.06 97 GLN A O 1
ATOM 765 N N . MET A 1 98 ? -4.123 -7.052 9.553 1.00 95.19 98 MET A N 1
ATOM 766 C CA . MET A 1 98 ? -4.903 -5.826 9.412 1.00 95.19 98 MET A CA 1
ATOM 767 C C . MET A 1 98 ? -6.029 -5.751 10.452 1.00 95.19 98 MET A C 1
ATOM 769 O O . MET A 1 98 ? -6.195 -4.721 11.098 1.00 95.19 98 MET A O 1
ATOM 773 N N . TRP A 1 99 ? -6.761 -6.849 10.669 1.00 96.12 99 TRP A N 1
ATOM 774 C CA . TRP A 1 99 ? -7.801 -6.910 11.701 1.00 96.12 99 TRP A CA 1
ATOM 775 C C . TRP A 1 99 ? -7.257 -6.636 13.098 1.00 96.12 99 TRP A C 1
ATOM 777 O O . TRP A 1 99 ? -7.857 -5.862 13.843 1.00 96.12 99 TRP A O 1
ATOM 787 N N . GLN A 1 100 ? -6.114 -7.230 13.441 1.00 96.31 100 GLN A N 1
ATOM 788 C CA . GLN A 1 100 ? -5.504 -7.002 14.744 1.00 96.31 100 GLN A CA 1
ATOM 789 C C . GLN A 1 100 ? -5.099 -5.534 14.917 1.00 96.31 100 GLN A C 1
ATOM 791 O O . GLN A 1 100 ? -5.429 -4.931 15.934 1.00 96.31 100 GLN A O 1
ATOM 796 N N . ALA A 1 101 ? -4.492 -4.930 13.891 1.00 95.38 101 ALA A N 1
ATOM 797 C CA . ALA A 1 101 ? -4.114 -3.520 13.917 1.00 95.38 101 ALA A CA 1
ATOM 798 C C . ALA A 1 101 ? -5.325 -2.590 14.117 1.00 95.38 101 ALA A C 1
ATOM 800 O O . ALA A 1 101 ? -5.243 -1.634 14.885 1.00 95.38 101 ALA A O 1
ATOM 801 N N . ILE A 1 102 ? -6.463 -2.883 13.478 1.00 96.25 102 ILE A N 1
ATOM 802 C CA . ILE A 1 102 ? -7.705 -2.114 13.664 1.00 96.25 102 ILE A CA 1
ATOM 803 C C . ILE A 1 102 ? -8.189 -2.206 15.118 1.00 96.25 102 ILE A C 1
ATOM 805 O O . ILE A 1 102 ? -8.508 -1.184 15.728 1.00 96.25 102 ILE A O 1
ATOM 809 N N . ILE A 1 103 ? -8.224 -3.416 15.684 1.00 96.19 103 ILE A N 1
ATOM 810 C CA . ILE A 1 103 ? -8.642 -3.640 17.075 1.00 96.19 103 ILE A CA 1
ATOM 811 C C . ILE A 1 103 ? -7.712 -2.904 18.043 1.00 96.19 103 ILE A C 1
ATOM 813 O O . ILE A 1 103 ? -8.183 -2.297 19.006 1.00 96.19 103 ILE A O 1
ATOM 817 N N . ASP A 1 104 ? -6.407 -2.942 17.795 1.00 96.56 104 ASP A N 1
ATOM 818 C CA . ASP A 1 104 ? -5.417 -2.305 18.658 1.00 96.56 104 ASP A CA 1
ATOM 819 C C . ASP A 1 104 ? -5.558 -0.780 18.631 1.00 96.56 104 ASP A C 1
ATOM 821 O O . ASP A 1 104 ? -5.622 -0.166 19.696 1.00 96.56 104 ASP A O 1
ATOM 825 N N . ILE A 1 105 ? -5.724 -0.175 17.446 1.00 95.25 105 ILE A N 1
ATOM 826 C CA . ILE A 1 105 ? -6.003 1.264 17.308 1.00 95.25 105 ILE A CA 1
ATOM 827 C C . ILE A 1 105 ? -7.255 1.641 18.103 1.00 95.25 105 ILE A C 1
ATOM 829 O O . ILE A 1 105 ? -7.233 2.603 18.871 1.00 95.25 105 ILE A O 1
ATOM 833 N N . PHE A 1 106 ? -8.329 0.858 17.973 1.00 95.25 106 PHE A N 1
ATOM 834 C CA . PHE A 1 106 ? -9.573 1.115 18.693 1.00 95.25 106 PHE A CA 1
ATOM 835 C C . PHE A 1 106 ? -9.381 1.055 20.215 1.00 95.25 106 PHE A C 1
ATOM 837 O O . PHE A 1 106 ? -9.803 1.963 20.933 1.00 95.25 106 PHE A O 1
ATOM 844 N N . LYS A 1 107 ? -8.679 0.033 20.721 1.00 94.75 107 LYS A N 1
ATOM 845 C CA . LYS A 1 107 ? -8.351 -0.089 22.151 1.00 94.75 107 LYS A CA 1
ATOM 846 C C . LYS A 1 107 ? -7.525 1.095 22.649 1.00 94.75 107 LYS A C 1
ATOM 848 O O . LYS A 1 107 ? -7.815 1.625 23.719 1.00 94.75 107 LYS A O 1
ATOM 853 N N . THR A 1 108 ? -6.520 1.531 21.890 1.00 94.88 108 THR A N 1
ATOM 854 C CA . THR A 1 108 ? -5.692 2.688 22.256 1.00 94.88 108 THR A CA 1
ATOM 855 C C . THR A 1 108 ? -6.518 3.970 22.324 1.00 94.88 108 THR A C 1
ATOM 857 O O . THR A 1 108 ? -6.370 4.735 23.276 1.00 94.88 108 THR A O 1
ATOM 860 N N . SER A 1 109 ? -7.421 4.193 21.366 1.00 92.69 109 SER A N 1
ATOM 861 C CA . SER A 1 109 ? -8.336 5.338 21.396 1.00 92.69 109 SER A CA 1
ATOM 862 C C . SER A 1 109 ? -9.233 5.322 22.634 1.00 92.69 109 SER A C 1
ATOM 864 O O . SER A 1 109 ? -9.369 6.356 23.279 1.00 92.69 109 SER A O 1
ATOM 866 N N . LEU A 1 110 ? -9.779 4.164 23.021 1.00 93.00 110 LEU A N 1
ATOM 867 C CA . LEU A 1 110 ? -10.581 4.046 24.244 1.00 93.00 110 LEU A CA 1
ATOM 868 C C . LEU A 1 110 ? -9.770 4.355 25.509 1.00 93.00 110 LEU A C 1
ATOM 870 O O . LEU A 1 110 ? -10.235 5.101 26.364 1.00 93.00 110 LEU A O 1
ATOM 874 N N . LEU A 1 111 ? -8.541 3.841 25.617 1.00 91.44 111 LEU A N 1
ATOM 875 C CA . LEU A 1 111 ? -7.673 4.114 26.770 1.00 91.44 111 LEU A CA 1
ATOM 876 C C . LEU A 1 111 ? -7.301 5.596 26.896 1.00 91.44 111 LEU A C 1
ATOM 878 O O . LEU A 1 111 ? -7.165 6.097 28.009 1.00 91.44 111 LEU A O 1
ATOM 882 N N . ASN A 1 112 ? -7.136 6.295 25.773 1.00 87.88 112 ASN A N 1
ATOM 883 C CA . ASN A 1 112 ? -6.841 7.727 25.767 1.00 87.88 112 ASN A CA 1
ATOM 884 C C . ASN A 1 112 ? -8.055 8.592 26.132 1.00 87.88 112 ASN A C 1
ATOM 886 O O . ASN A 1 112 ? -7.860 9.706 26.597 1.00 87.88 112 ASN A O 1
ATOM 890 N N . LEU A 1 113 ? -9.280 8.094 25.939 1.00 81.56 113 LEU A N 1
ATOM 891 C CA . LEU A 1 113 ? -10.516 8.781 26.335 1.00 81.56 113 LEU A CA 1
ATOM 892 C C . LEU A 1 113 ? -10.861 8.596 27.819 1.00 81.56 113 LEU A C 1
ATOM 894 O O . LEU A 1 113 ? -11.652 9.358 28.361 1.00 81.56 113 LEU A O 1
ATOM 898 N N . CYS A 1 114 ? -10.300 7.576 28.470 1.00 69.31 114 CYS A N 1
ATOM 899 C CA . CYS A 1 114 ? -10.481 7.327 29.902 1.00 69.31 114 CYS A CA 1
ATOM 900 C C . CYS A 1 114 ? -9.453 8.051 30.794 1.00 69.31 114 CYS A C 1
ATOM 902 O O . CYS A 1 114 ? -9.456 7.826 32.005 1.00 69.31 114 CYS A O 1
ATOM 904 N N . LYS A 1 115 ? -8.567 8.868 30.216 1.00 55.72 115 LYS A N 1
ATOM 905 C CA . LYS A 1 115 ? -7.629 9.744 30.933 1.00 55.72 115 LYS A CA 1
ATOM 906 C C . LYS A 1 115 ? -8.153 11.171 30.947 1.00 55.72 115 LYS A C 1
ATOM 908 O O . LYS A 1 115 ? -7.923 11.839 31.976 1.00 55.72 115 LYS A O 1
#

pLDDT: mean 81.66, std 14.62, range [50.09, 97.19]

Radius of gyrat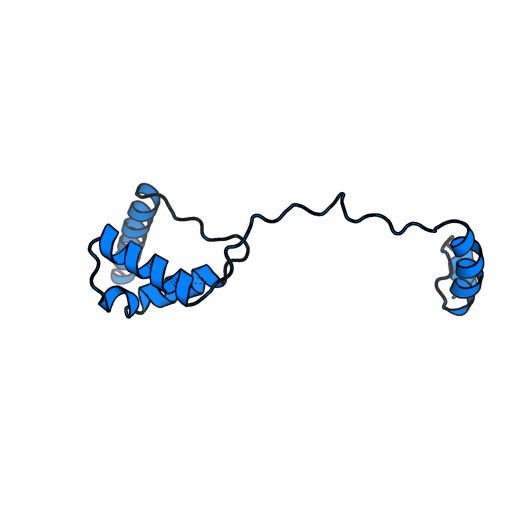ion: 29.39 Å; chains: 1; bounding box: 77×24×49 Å